Protein AF-A0AAP7IPG6-F1 (afdb_monomer_lite)

Radius of gyration: 26.58 Å; chains: 1; bounding box: 59×18×72 Å

pLDDT: mean 86.32, std 13.39, range [54.62, 98.38]

Sequence (111 aa):
MTSKEDRVASIKAKLDALDGEIEALKAAQKALNDTNTKVSYKPDKTNVDNLKGKKYKEETADEKDYLEGLEKDFSAKKSEVDAKLTTKISTLEWDKTCVSFEYTLAKINPF

Foldseek 3Di:
DQDLVRVLVVLVVVLVVLVVVLVVLVVVLVVLVPDDLDDDDDPPP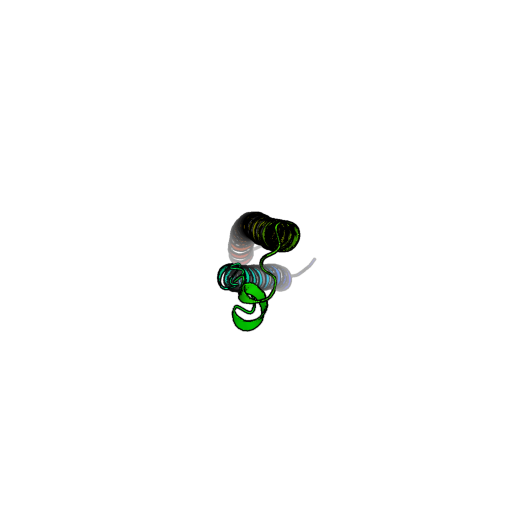VVCVVVPDPVSVVVSVVVVVVSVVSSVVSVVVSVVVSVVSVVVSVVSVVVSVVSVVVSVCSVPDPD

Secondary structure (DSSP, 8-state):
---HHHHHHHHHHHHHHHHHHHHHHHHHHHHHHHS---------HHHHTT---HHHHHHHHHHHHHHHHHHHHHHHHHHHHHHHHHHHHHHHHHHHHHHHHHHHHHHH---

Structure (mmCIF, N/CA/C/O backbone):
data_AF-A0AAP7IPG6-F1
#
_entry.id   AF-A0AAP7IPG6-F1
#
loop_
_atom_site.group_PDB
_atom_site.id
_atom_site.type_symbol
_atom_site.label_atom_id
_atom_site.label_alt_id
_atom_site.label_comp_id
_atom_site.label_asym_id
_atom_site.label_entity_id
_atom_site.label_seq_id
_atom_site.pdbx_PDB_ins_code
_atom_site.Cartn_x
_atom_site.Cartn_y
_atom_site.Cartn_z
_atom_site.occupancy
_atom_site.B_iso_or_equiv
_atom_site.auth_seq_id
_atom_site.auth_comp_id
_atom_site.auth_asym_id
_atom_site.auth_atom_id
_atom_site.pdbx_PDB_model_num
ATOM 1 N N . MET A 1 1 ? 25.636 -10.861 -27.847 1.00 59.00 1 MET A N 1
ATOM 2 C CA . MET A 1 1 ? 25.326 -9.462 -27.486 1.00 59.00 1 MET A CA 1
ATOM 3 C C . MET A 1 1 ? 23.832 -9.282 -27.671 1.00 59.00 1 MET A C 1
ATOM 5 O O . MET A 1 1 ? 23.344 -9.680 -28.7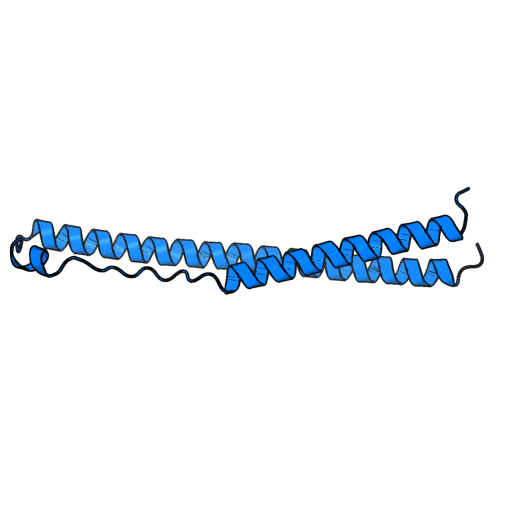18 1.00 59.00 1 MET A O 1
ATOM 9 N N . THR A 1 2 ? 23.105 -8.791 -26.669 1.00 71.69 2 THR A N 1
ATOM 10 C CA . THR A 1 2 ? 21.692 -8.406 -26.831 1.00 71.69 2 THR A CA 1
ATOM 11 C C . THR A 1 2 ? 21.620 -7.173 -27.726 1.00 71.69 2 THR A C 1
ATOM 13 O O . THR A 1 2 ? 22.452 -6.275 -27.576 1.00 71.69 2 THR A O 1
ATOM 16 N N . SER A 1 3 ? 20.673 -7.140 -28.666 1.00 87.38 3 SER A N 1
ATOM 17 C CA . SER A 1 3 ? 20.533 -6.000 -29.577 1.00 87.38 3 SER A CA 1
ATOM 18 C C . SER A 1 3 ? 20.130 -4.733 -28.813 1.00 87.38 3 SER A C 1
ATOM 20 O O . SER A 1 3 ? 19.648 -4.790 -27.674 1.00 87.38 3 SER A O 1
ATOM 22 N N . LYS A 1 4 ? 20.331 -3.563 -29.427 1.00 87.00 4 LYS A N 1
ATOM 23 C CA . LYS A 1 4 ? 19.862 -2.287 -28.871 1.00 87.00 4 LYS A CA 1
ATOM 24 C C . LYS A 1 4 ? 18.352 -2.329 -28.627 1.00 87.00 4 LYS A C 1
ATOM 26 O O . LYS A 1 4 ? 17.884 -1.876 -27.584 1.00 87.00 4 LYS A O 1
ATOM 31 N N . GLU A 1 5 ? 17.613 -2.914 -29.560 1.00 89.12 5 GLU A N 1
ATOM 32 C CA . GLU A 1 5 ? 16.170 -3.102 -29.496 1.00 89.12 5 GLU A CA 1
ATOM 33 C C . GLU A 1 5 ? 15.781 -3.952 -28.280 1.00 89.12 5 GLU A C 1
ATOM 35 O O . GLU A 1 5 ? 14.921 -3.536 -27.500 1.00 89.12 5 GLU A O 1
ATOM 40 N N . ASP A 1 6 ? 16.479 -5.069 -28.042 1.00 91.06 6 ASP A N 1
ATOM 41 C CA . ASP A 1 6 ? 16.240 -5.933 -26.877 1.00 91.06 6 ASP A CA 1
ATOM 42 C C . ASP A 1 6 ? 16.514 -5.200 -25.556 1.00 91.06 6 ASP A C 1
ATOM 44 O O . ASP A 1 6 ? 15.765 -5.334 -24.585 1.00 91.06 6 ASP A O 1
ATOM 48 N N . ARG A 1 7 ? 17.581 -4.388 -25.505 1.00 90.88 7 ARG A N 1
ATOM 49 C CA . ARG A 1 7 ? 17.928 -3.578 -24.324 1.00 90.88 7 ARG A CA 1
ATOM 50 C C . ARG A 1 7 ? 16.852 -2.534 -24.030 1.00 90.88 7 ARG A C 1
ATOM 52 O O . ARG A 1 7 ? 16.410 -2.421 -22.889 1.00 90.88 7 ARG A O 1
ATOM 59 N N . VAL A 1 8 ? 16.409 -1.793 -25.045 1.00 93.81 8 VAL A N 1
ATOM 60 C CA . VAL A 1 8 ? 15.362 -0.767 -24.909 1.00 93.81 8 VAL A CA 1
ATOM 61 C C . VAL A 1 8 ? 14.033 -1.399 -24.490 1.00 93.81 8 VAL A C 1
ATOM 63 O O . VAL A 1 8 ? 13.378 -0.878 -23.586 1.00 93.81 8 VAL A O 1
ATOM 66 N N . ALA A 1 9 ? 13.658 -2.534 -25.085 1.00 94.75 9 ALA A N 1
ATOM 67 C CA . ALA A 1 9 ? 12.455 -3.273 -24.712 1.00 94.75 9 ALA A CA 1
ATOM 68 C C . ALA A 1 9 ? 12.521 -3.772 -23.261 1.00 94.75 9 ALA A C 1
ATOM 70 O O . ALA A 1 9 ? 11.559 -3.614 -22.509 1.00 94.75 9 ALA A O 1
ATOM 71 N N . SER A 1 10 ? 13.673 -4.299 -22.832 1.00 95.31 10 SER A N 1
ATOM 72 C CA . SER A 1 10 ? 13.878 -4.750 -21.453 1.00 95.31 10 SER A CA 1
ATOM 73 C C . SER A 1 10 ? 13.735 -3.612 -20.438 1.00 95.31 10 SER A C 1
ATOM 75 O O . SER A 1 10 ? 13.052 -3.771 -19.427 1.00 95.31 10 SER A O 1
ATOM 77 N N . ILE A 1 11 ? 14.331 -2.446 -20.706 1.00 95.56 11 ILE A N 1
ATOM 78 C CA . ILE A 1 11 ? 14.212 -1.280 -19.819 1.00 95.56 11 ILE A CA 1
ATOM 79 C C . ILE A 1 11 ? 12.766 -0.763 -19.799 1.00 95.56 11 ILE A C 1
ATOM 81 O O . ILE A 1 11 ? 1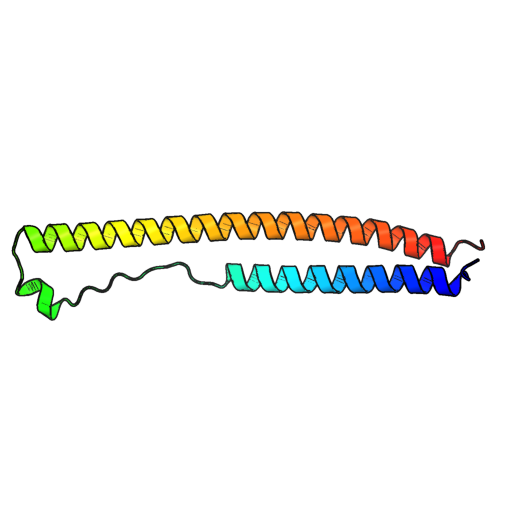2.250 -0.426 -18.735 1.00 95.56 11 ILE A O 1
ATOM 85 N N . LYS A 1 12 ? 12.077 -0.752 -20.949 1.00 96.31 12 LYS A N 1
ATOM 86 C CA . LYS A 1 12 ? 10.664 -0.357 -21.011 1.00 96.31 12 LYS A CA 1
ATOM 87 C C . LYS A 1 12 ? 9.776 -1.284 -20.178 1.00 96.31 12 LYS A C 1
ATOM 89 O O . LYS A 1 12 ? 8.966 -0.789 -19.405 1.00 96.31 12 LYS A O 1
ATOM 94 N N . ALA A 1 13 ? 9.991 -2.596 -20.254 1.00 97.50 13 ALA A N 1
ATOM 95 C CA . ALA A 1 13 ? 9.264 -3.558 -19.429 1.00 97.50 13 ALA A CA 1
ATOM 96 C C . ALA A 1 13 ? 9.484 -3.322 -17.922 1.00 97.50 13 ALA A C 1
ATOM 98 O O . ALA A 1 13 ? 8.544 -3.442 -17.141 1.00 97.50 13 ALA A O 1
ATOM 99 N N . LYS A 1 14 ? 10.700 -2.932 -17.506 1.00 97.00 14 LYS A N 1
ATOM 100 C CA . LYS A 1 14 ? 10.972 -2.542 -16.111 1.00 97.00 14 LYS A CA 1
ATOM 101 C C . LYS A 1 14 ? 10.208 -1.281 -15.699 1.00 97.00 14 LYS A C 1
ATOM 103 O O . LYS A 1 14 ? 9.687 -1.244 -14.591 1.00 97.00 14 LYS A O 1
ATOM 108 N N . LEU A 1 15 ? 10.125 -0.273 -16.572 1.00 97.56 15 LEU A N 1
ATOM 109 C CA . LEU A 1 15 ? 9.326 0.932 -16.310 1.00 97.56 15 LEU A CA 1
ATOM 110 C C . LEU A 1 15 ? 7.849 0.600 -16.128 1.00 97.56 15 LEU A C 1
ATOM 112 O O . LEU A 1 15 ? 7.250 1.041 -15.155 1.00 97.56 15 LEU A O 1
ATOM 116 N N . ASP A 1 16 ? 7.292 -0.205 -17.030 1.00 97.56 16 ASP A N 1
ATOM 117 C CA . ASP A 1 16 ? 5.877 -0.578 -16.980 1.00 97.56 16 ASP A CA 1
ATOM 118 C C . ASP A 1 16 ? 5.563 -1.407 -15.720 1.00 97.56 16 ASP A C 1
ATOM 120 O O . ASP A 1 16 ? 4.508 -1.236 -15.108 1.00 97.56 16 ASP A O 1
ATOM 124 N N . ALA A 1 17 ? 6.498 -2.257 -15.281 1.00 98.06 17 ALA A N 1
ATOM 125 C CA . ALA A 1 17 ? 6.377 -2.995 -14.025 1.00 98.06 17 ALA A CA 1
ATOM 126 C C . ALA A 1 17 ? 6.405 -2.072 -12.793 1.00 98.06 17 ALA A C 1
ATOM 128 O O . ALA A 1 17 ? 5.565 -2.221 -11.906 1.00 98.06 17 ALA A O 1
ATOM 129 N N . LEU A 1 18 ? 7.332 -1.105 -12.750 1.00 98.19 18 LEU A N 1
ATOM 130 C CA . LEU A 1 18 ? 7.407 -0.113 -11.670 1.00 98.19 18 LEU A CA 1
ATOM 131 C C . LEU A 1 18 ? 6.144 0.753 -11.614 1.00 98.19 18 LEU A C 1
ATOM 133 O O . LEU A 1 18 ? 5.616 0.989 -10.530 1.00 98.19 18 LEU A O 1
ATOM 137 N N . ASP A 1 19 ? 5.630 1.179 -12.769 1.00 97.62 19 ASP A N 1
ATOM 138 C CA . ASP A 1 19 ? 4.364 1.910 -12.866 1.00 97.62 19 ASP A CA 1
ATOM 139 C C . ASP A 1 19 ? 3.197 1.097 -12.301 1.00 97.62 19 ASP A C 1
ATOM 141 O O . ASP A 1 19 ? 2.434 1.601 -11.476 1.00 97.62 19 ASP A O 1
ATOM 145 N N . GLY A 1 20 ? 3.092 -0.179 -12.682 1.00 98.00 20 GLY A N 1
ATOM 146 C CA . GLY A 1 20 ? 2.068 -1.077 -12.154 1.00 98.00 20 GLY A CA 1
ATOM 147 C C . GLY A 1 20 ? 2.146 -1.258 -10.634 1.00 98.00 20 GLY A C 1
ATOM 148 O O . GLY A 1 20 ? 1.116 -1.205 -9.959 1.00 98.00 20 GLY A O 1
ATOM 149 N N . GLU A 1 21 ? 3.350 -1.441 -10.079 1.00 98.19 21 GLU A N 1
ATOM 150 C CA . GLU A 1 21 ? 3.546 -1.594 -8.630 1.00 98.19 21 GLU A CA 1
ATOM 151 C C . GLU A 1 21 ? 3.186 -0.308 -7.869 1.00 98.19 21 GLU A C 1
ATOM 153 O O . GLU A 1 21 ? 2.480 -0.369 -6.861 1.00 98.19 21 GLU A O 1
ATOM 158 N N . ILE A 1 22 ? 3.607 0.861 -8.367 1.00 98.31 22 ILE A N 1
ATOM 159 C CA . ILE A 1 22 ? 3.294 2.161 -7.754 1.00 98.31 22 ILE A CA 1
ATOM 160 C C . ILE A 1 22 ? 1.781 2.396 -7.711 1.00 98.31 22 ILE A C 1
ATOM 162 O O . ILE A 1 22 ? 1.251 2.762 -6.660 1.00 98.31 22 ILE A O 1
ATOM 166 N N . GLU A 1 23 ? 1.071 2.163 -8.817 1.00 98.19 23 GLU A N 1
ATOM 167 C CA . GLU A 1 23 ? -0.382 2.362 -8.873 1.00 98.19 23 GLU A CA 1
ATOM 168 C C . GLU A 1 23 ? -1.132 1.391 -7.952 1.00 98.19 23 GLU A C 1
ATOM 170 O O . GLU A 1 23 ? -2.051 1.796 -7.234 1.00 98.19 23 GLU A O 1
ATOM 175 N N . ALA A 1 24 ? -0.699 0.127 -7.884 1.00 98.00 24 ALA A N 1
ATOM 176 C CA . ALA A 1 24 ? -1.270 -0.848 -6.957 1.00 98.00 24 ALA A CA 1
ATOM 177 C C . ALA A 1 24 ? -1.080 -0.429 -5.488 1.00 98.00 24 ALA A C 1
ATOM 179 O O . ALA A 1 24 ? -2.013 -0.529 -4.685 1.00 98.00 24 ALA A O 1
ATOM 180 N N . LEU A 1 25 ? 0.100 0.087 -5.129 1.00 97.88 25 LEU A N 1
ATOM 181 C CA . LEU A 1 25 ? 0.379 0.562 -3.773 1.00 97.88 25 LEU A CA 1
ATOM 182 C C . LEU A 1 25 ? -0.406 1.833 -3.428 1.00 97.88 25 LEU A C 1
ATOM 184 O O . LEU A 1 25 ? -0.933 1.925 -2.320 1.00 97.88 25 LEU A O 1
ATOM 188 N N . LYS A 1 26 ? -0.557 2.776 -4.366 1.00 97.69 26 LYS A N 1
ATOM 189 C CA . LYS A 1 26 ? -1.409 3.967 -4.185 1.00 97.69 26 LYS A CA 1
ATOM 190 C C . LYS A 1 26 ? -2.874 3.583 -3.976 1.00 97.69 26 LYS A C 1
ATOM 192 O O . LYS A 1 26 ? -3.537 4.132 -3.095 1.00 97.69 26 LYS A O 1
ATOM 197 N N . ALA A 1 27 ? -3.372 2.599 -4.726 1.00 97.12 27 ALA A N 1
ATOM 198 C CA . ALA A 1 27 ? -4.722 2.072 -4.544 1.00 97.12 27 ALA A CA 1
ATOM 199 C C . ALA A 1 27 ? -4.902 1.414 -3.163 1.00 97.12 27 ALA A C 1
ATOM 201 O O . ALA A 1 27 ? -5.892 1.681 -2.478 1.00 97.12 27 ALA A O 1
ATOM 202 N N . ALA A 1 28 ? -3.929 0.610 -2.719 1.00 95.69 28 ALA A N 1
ATOM 203 C CA . ALA A 1 28 ? -3.940 -0.002 -1.391 1.00 95.69 28 ALA A CA 1
ATOM 204 C C . ALA A 1 28 ? -3.883 1.046 -0.266 1.00 95.69 28 ALA A C 1
ATOM 206 O O . ALA A 1 28 ? -4.634 0.947 0.705 1.00 95.69 28 ALA A O 1
ATOM 207 N N . GLN A 1 29 ? -3.050 2.080 -0.416 1.00 97.12 29 GLN A N 1
ATOM 208 C CA . GLN A 1 29 ? -2.956 3.191 0.530 1.00 97.12 29 GLN A CA 1
ATOM 209 C C . GLN A 1 29 ? -4.281 3.951 0.639 1.00 97.12 29 GLN A C 1
ATOM 211 O O . GLN A 1 29 ? -4.754 4.238 1.739 1.00 97.12 29 GLN A O 1
ATOM 216 N N . LYS A 1 30 ? -4.933 4.219 -0.495 1.00 95.62 30 LYS A N 1
ATOM 217 C CA . LYS A 1 30 ? -6.259 4.838 -0.508 1.00 95.62 30 LYS A CA 1
ATOM 218 C C . LYS A 1 30 ? -7.291 3.971 0.221 1.00 95.62 30 LYS A C 1
ATOM 220 O O . LYS A 1 30 ? -8.005 4.481 1.078 1.00 95.62 30 LYS A O 1
ATOM 225 N N . ALA A 1 31 ? -7.342 2.671 -0.069 1.00 94.88 31 ALA A N 1
ATOM 226 C CA . ALA A 1 31 ? -8.273 1.746 0.584 1.00 94.88 31 ALA A CA 1
ATOM 227 C C . ALA A 1 31 ? -8.047 1.657 2.105 1.00 94.88 31 ALA A C 1
ATOM 229 O O . ALA A 1 31 ? -9.005 1.638 2.884 1.00 94.88 31 ALA A O 1
ATOM 230 N N . LEU A 1 32 ? -6.784 1.662 2.542 1.00 93.56 32 LEU A N 1
ATOM 231 C CA . LEU A 1 32 ? -6.429 1.744 3.956 1.00 93.56 32 LEU A CA 1
ATOM 232 C C . LEU A 1 32 ? -6.980 3.032 4.578 1.00 93.56 32 LEU A C 1
ATOM 234 O O . LEU A 1 32 ? -7.644 2.983 5.615 1.00 93.56 32 LEU A O 1
ATOM 238 N N . ASN A 1 33 ? -6.750 4.176 3.934 1.00 91.00 33 ASN A N 1
ATOM 239 C CA . ASN A 1 33 ? -7.174 5.481 4.436 1.00 91.00 33 ASN A CA 1
ATOM 240 C C . ASN A 1 33 ? -8.700 5.634 4.486 1.00 91.00 33 ASN A C 1
ATOM 242 O O . ASN A 1 33 ? -9.206 6.166 5.476 1.00 91.00 33 ASN A O 1
ATOM 246 N N . ASP A 1 34 ? -9.419 5.040 3.536 1.00 92.19 34 ASP A N 1
ATOM 247 C CA . ASP A 1 34 ? -10.886 4.995 3.505 1.00 92.19 34 ASP A CA 1
ATOM 248 C C . ASP A 1 34 ? -11.492 4.052 4.570 1.00 92.19 34 ASP A C 1
ATOM 250 O O . ASP A 1 34 ? -12.673 4.164 4.907 1.00 92.19 34 ASP A O 1
ATOM 254 N N . THR A 1 35 ? -10.708 3.130 5.143 1.00 87.75 35 THR A N 1
ATOM 255 C CA . THR A 1 35 ? -11.195 2.200 6.175 1.00 87.75 35 THR A CA 1
ATOM 256 C C . THR A 1 35 ? -11.487 2.940 7.484 1.00 87.75 35 THR A C 1
ATOM 258 O O . THR A 1 35 ? -10.582 3.510 8.100 1.00 87.75 35 THR A O 1
ATOM 261 N N . ASN A 1 36 ? -12.743 2.909 7.937 1.00 80.25 36 ASN A N 1
ATOM 262 C CA . ASN A 1 36 ? -13.154 3.497 9.211 1.00 80.25 36 ASN A CA 1
ATOM 263 C C . ASN A 1 36 ? -12.626 2.666 10.392 1.00 80.25 36 ASN A C 1
ATOM 265 O O . ASN A 1 36 ? -12.819 1.454 10.437 1.00 80.25 36 ASN A O 1
ATOM 269 N N . THR A 1 37 ? -11.989 3.328 11.355 1.00 75.69 37 THR A N 1
ATOM 270 C CA . THR A 1 37 ? -11.434 2.710 12.568 1.00 75.69 37 THR A CA 1
ATOM 271 C C . THR A 1 37 ? -12.335 2.876 13.791 1.00 75.69 37 THR A C 1
ATOM 273 O O . THR A 1 37 ? -12.047 2.312 14.842 1.00 75.69 37 THR A O 1
ATOM 276 N N . LYS A 1 38 ? -13.426 3.642 13.666 1.00 77.25 38 LYS A N 1
ATOM 277 C CA . LYS A 1 38 ? -14.270 4.037 14.791 1.00 77.25 38 LYS A CA 1
ATOM 278 C C . LYS A 1 38 ? -15.094 2.870 15.321 1.00 77.25 38 LYS A C 1
ATOM 280 O O . LYS A 1 38 ? -15.904 2.297 14.587 1.00 77.25 38 LYS A O 1
ATOM 285 N N . VAL A 1 39 ? -14.972 2.594 16.615 1.00 73.44 39 VAL A N 1
ATOM 286 C CA . VAL A 1 39 ? -15.756 1.564 17.297 1.00 73.44 39 VAL A CA 1
ATOM 287 C C . VAL A 1 39 ? -16.940 2.229 17.997 1.00 73.44 39 VAL A C 1
ATOM 289 O O . VAL A 1 39 ? -16.784 3.120 18.827 1.00 73.44 39 VAL A O 1
ATOM 292 N N . SER A 1 40 ? -18.170 1.823 17.666 1.00 69.12 40 SER A N 1
ATOM 293 C CA . SER A 1 40 ? -19.354 2.303 18.390 1.00 69.12 40 SER A CA 1
ATOM 294 C C . SER A 1 40 ? -19.751 1.315 19.482 1.00 69.12 40 SER A C 1
ATOM 296 O O . SER A 1 40 ? -20.309 0.261 19.173 1.00 69.12 40 SER A O 1
ATOM 298 N N . TYR A 1 41 ? -19.536 1.677 20.747 1.00 67.62 41 TYR A N 1
ATOM 299 C CA . TYR A 1 41 ? -20.098 0.934 21.873 1.00 67.62 41 TYR A CA 1
ATOM 300 C C . TYR A 1 41 ? -21.600 1.231 21.994 1.00 67.62 41 TYR A C 1
ATOM 302 O O . TYR A 1 41 ? -22.007 2.374 22.223 1.00 67.62 41 TYR A O 1
ATOM 310 N N . LYS A 1 42 ? -22.439 0.211 21.790 1.00 68.75 42 LYS A N 1
ATOM 311 C CA . LYS A 1 42 ? -23.904 0.301 21.890 1.00 68.75 42 LYS A CA 1
ATOM 312 C C . LYS A 1 42 ? -24.412 -0.737 22.896 1.00 68.75 42 LYS A C 1
ATOM 314 O O . LYS A 1 42 ? -24.872 -1.794 22.469 1.00 68.75 42 LYS A O 1
ATOM 319 N N . PRO A 1 43 ? -24.326 -0.461 24.209 1.00 65.69 43 PRO A N 1
ATOM 320 C CA . PRO A 1 43 ? -24.905 -1.354 25.199 1.00 65.69 43 PRO A CA 1
ATOM 321 C C . PRO A 1 43 ? -26.431 -1.360 25.045 1.00 65.69 43 PRO A C 1
ATOM 323 O O . PRO A 1 43 ? -27.043 -0.317 24.779 1.00 65.69 43 PRO A O 1
ATOM 326 N N . ASP A 1 44 ? -27.049 -2.531 25.202 1.00 65.69 44 ASP A N 1
ATOM 327 C CA . ASP A 1 44 ? -28.504 -2.667 25.172 1.00 65.69 44 ASP A CA 1
ATOM 328 C C . ASP A 1 44 ? -29.117 -2.013 26.417 1.00 65.69 44 ASP A C 1
ATOM 330 O O . ASP A 1 44 ? -29.199 -2.594 27.502 1.00 65.69 44 ASP A O 1
ATOM 334 N N . LYS A 1 45 ? -29.556 -0.764 26.247 1.00 58.88 45 LYS A N 1
ATOM 335 C CA . LYS A 1 45 ? -30.119 0.064 27.318 1.00 58.88 45 LYS A CA 1
ATOM 336 C C . LYS A 1 45 ? -31.349 -0.557 27.981 1.00 58.88 45 LYS A C 1
ATOM 338 O O . LYS A 1 45 ? -31.615 -0.228 29.132 1.00 58.88 45 LYS A O 1
ATOM 343 N N . THR A 1 46 ? -32.074 -1.450 27.301 1.00 57.22 46 THR A N 1
ATOM 344 C CA . THR A 1 46 ? -33.276 -2.079 27.873 1.00 57.22 46 THR A CA 1
ATOM 345 C C . THR A 1 46 ? -32.955 -3.095 28.970 1.00 57.22 46 THR A C 1
ATOM 347 O O . THR A 1 46 ? -33.768 -3.289 29.872 1.00 57.22 46 THR A O 1
ATOM 350 N N . ASN A 1 47 ? -31.747 -3.670 28.963 1.00 54.62 47 ASN A N 1
ATOM 351 C CA . ASN A 1 47 ? -31.278 -4.611 29.985 1.00 54.62 47 ASN A CA 1
ATOM 352 C C . ASN A 1 47 ? -30.401 -3.942 31.062 1.00 54.62 47 ASN A C 1
ATOM 354 O O . ASN A 1 47 ? -30.401 -4.365 32.218 1.00 54.62 47 ASN A O 1
ATOM 358 N N . VAL A 1 48 ? -29.700 -2.861 30.701 1.00 54.66 48 VAL A N 1
ATOM 359 C CA . VAL A 1 48 ? -28.803 -2.092 31.588 1.00 54.66 48 VAL A CA 1
ATOM 360 C C . VAL A 1 48 ? -29.543 -1.506 32.795 1.00 54.66 48 VAL A C 1
ATOM 362 O O . VAL A 1 48 ? -29.019 -1.500 33.911 1.00 54.66 48 VAL A O 1
ATOM 365 N N . ASP A 1 49 ? -30.779 -1.035 32.603 1.00 55.62 49 ASP A N 1
ATOM 366 C CA . ASP A 1 49 ? -31.552 -0.411 33.679 1.00 55.62 49 ASP A CA 1
ATOM 367 C C . ASP A 1 49 ? -32.114 -1.413 34.707 1.00 55.62 49 ASP A C 1
ATOM 369 O O . ASP A 1 49 ? -32.373 -1.029 35.851 1.00 55.62 49 ASP A O 1
ATOM 373 N N . ASN A 1 50 ? -32.236 -2.693 34.343 1.00 57.25 50 ASN A N 1
ATOM 374 C CA . ASN A 1 50 ? -32.723 -3.755 35.230 1.00 57.25 50 ASN A CA 1
ATOM 375 C C . ASN A 1 50 ? -31.593 -4.462 36.009 1.00 57.25 50 ASN A C 1
ATOM 377 O O . ASN A 1 50 ? -31.867 -5.176 36.970 1.00 57.25 50 ASN A O 1
ATOM 381 N N . LEU A 1 51 ? -30.322 -4.229 35.647 1.00 62.06 51 LEU A N 1
ATOM 382 C CA . LEU A 1 51 ? -29.131 -4.882 36.216 1.00 62.06 51 LEU A CA 1
ATOM 383 C C . LEU A 1 51 ? -28.252 -3.941 37.073 1.00 62.06 51 LEU A C 1
ATOM 385 O O . LEU A 1 51 ? -27.058 -4.182 37.216 1.00 62.06 51 LEU A O 1
ATOM 389 N N . LYS A 1 52 ? -28.820 -2.882 37.681 1.00 62.16 52 LYS A N 1
ATOM 390 C CA . LYS A 1 52 ? -28.135 -1.745 38.368 1.00 62.16 52 LYS A CA 1
ATOM 391 C C . LYS A 1 52 ? -27.237 -2.057 39.596 1.00 62.16 52 LYS A C 1
ATOM 393 O O . LYS A 1 52 ? -27.072 -1.200 40.467 1.00 62.16 52 LYS A O 1
ATOM 398 N N . GLY A 1 53 ? -26.609 -3.226 39.689 1.00 64.75 53 GLY A N 1
ATOM 399 C CA . GLY A 1 53 ? -25.571 -3.543 40.674 1.00 64.75 53 GLY A CA 1
ATOM 400 C C . GLY A 1 53 ? -24.219 -2.878 40.365 1.00 64.75 53 GLY A C 1
ATOM 401 O O . GLY A 1 53 ? -23.898 -2.597 39.213 1.00 64.75 53 GLY A O 1
ATOM 402 N N . LYS A 1 54 ? -23.402 -2.641 41.404 1.00 68.56 54 LYS A N 1
ATOM 403 C CA . LYS A 1 54 ? -22.064 -2.017 41.294 1.00 68.56 54 LYS A CA 1
ATOM 404 C C . LYS A 1 54 ? -21.148 -2.758 40.303 1.00 68.56 54 LYS A C 1
ATOM 406 O O . LYS A 1 54 ? -20.545 -2.116 39.454 1.00 68.56 54 LYS A O 1
ATOM 411 N N . LYS A 1 55 ? -21.165 -4.096 40.346 1.00 71.56 55 LYS A N 1
ATOM 412 C CA . LYS A 1 55 ? -20.386 -4.983 39.467 1.00 71.56 55 LYS A CA 1
ATOM 413 C C . LYS A 1 55 ? -20.704 -4.797 37.974 1.00 71.56 55 LYS A C 1
ATOM 415 O O . LYS A 1 55 ? -19.796 -4.721 37.165 1.00 71.56 55 LYS A O 1
ATOM 420 N N . TYR A 1 56 ? -21.980 -4.634 37.620 1.00 66.62 56 TYR A N 1
ATOM 421 C CA . TYR A 1 56 ? -22.402 -4.438 36.227 1.00 66.62 56 TYR A CA 1
ATOM 422 C C . TYR A 1 56 ? -21.939 -3.085 35.660 1.00 66.62 56 TYR A C 1
ATOM 424 O O . TYR A 1 56 ? -21.557 -2.980 34.497 1.00 66.62 56 TYR A O 1
ATOM 432 N N . LYS A 1 57 ? -21.944 -2.034 36.492 1.00 68.44 57 LYS A N 1
ATOM 433 C CA . LYS A 1 57 ? -21.438 -0.708 36.103 1.00 68.44 57 LYS A CA 1
ATOM 434 C C . LYS A 1 57 ? -19.924 -0.703 35.890 1.00 68.44 57 LYS A C 1
ATOM 436 O O . LYS A 1 57 ? -19.466 -0.006 34.993 1.00 68.44 57 LYS A O 1
ATOM 441 N N . GLU A 1 58 ? -19.185 -1.448 36.711 1.00 72.69 58 GLU A N 1
ATOM 442 C CA . GLU A 1 58 ? -17.736 -1.638 36.570 1.00 72.69 58 GLU A CA 1
ATOM 443 C C . GLU A 1 58 ? -17.421 -2.407 35.274 1.00 72.69 58 GLU A C 1
ATOM 445 O O . GLU A 1 58 ? -16.700 -1.882 34.436 1.00 72.69 58 GLU A O 1
ATOM 450 N N . GLU A 1 59 ? -18.085 -3.541 35.016 1.00 71.81 59 GLU A N 1
ATOM 451 C CA . GLU A 1 59 ? -17.910 -4.320 33.774 1.00 71.81 59 GLU A CA 1
ATOM 452 C C . GLU A 1 59 ? -18.241 -3.504 32.504 1.00 71.81 59 GLU A C 1
ATOM 454 O O . GLU A 1 59 ? -17.504 -3.549 31.523 1.00 71.81 59 GLU A O 1
ATOM 459 N N . THR A 1 60 ? -19.303 -2.687 32.531 1.00 75.44 60 THR A N 1
ATOM 460 C CA . THR A 1 60 ? -19.668 -1.795 31.406 1.00 75.44 60 THR A CA 1
ATOM 461 C C . THR A 1 60 ? -18.598 -0.723 31.146 1.00 75.44 60 THR A C 1
ATOM 463 O O . THR A 1 60 ? -18.389 -0.308 30.004 1.00 75.44 60 THR A O 1
ATOM 466 N N . ALA A 1 61 ? -17.946 -0.224 32.202 1.00 76.12 61 ALA A N 1
ATOM 467 C CA . ALA A 1 61 ? -16.864 0.749 32.077 1.00 76.12 61 ALA A CA 1
ATOM 468 C C . ALA A 1 61 ? -15.592 0.085 31.530 1.00 76.12 61 ALA A C 1
ATOM 470 O O . ALA A 1 61 ? -15.015 0.603 30.577 1.00 76.12 61 ALA A O 1
ATOM 471 N N . ASP A 1 62 ? -15.235 -1.092 32.049 1.00 82.38 62 ASP A N 1
ATOM 472 C CA . ASP A 1 62 ? -14.080 -1.872 31.597 1.00 82.38 62 ASP A CA 1
ATOM 473 C C . ASP A 1 62 ? -14.201 -2.258 30.111 1.00 82.38 62 ASP A C 1
ATOM 475 O O . ASP A 1 62 ? -13.244 -2.124 29.348 1.00 82.38 62 ASP A O 1
ATOM 479 N N . GLU A 1 63 ? -15.389 -2.684 29.662 1.00 82.12 63 GLU A N 1
ATOM 480 C CA . GLU A 1 63 ? -15.662 -2.967 28.246 1.00 82.12 63 GLU A CA 1
ATOM 481 C C . GLU A 1 63 ? -15.472 -1.732 27.367 1.00 82.12 63 GLU A C 1
ATOM 483 O O . GLU A 1 63 ? -14.886 -1.809 26.284 1.00 82.12 63 GLU A O 1
ATOM 488 N N . LYS A 1 64 ? -15.972 -0.581 27.820 1.00 82.81 64 LYS A N 1
ATOM 489 C CA . LYS A 1 64 ? -15.841 0.668 27.078 1.00 82.81 64 LYS A CA 1
ATOM 490 C C . LYS A 1 64 ? -14.373 1.087 26.970 1.00 82.81 64 LYS A C 1
ATOM 492 O O . LYS A 1 64 ? -13.928 1.409 25.868 1.00 82.81 64 LYS A O 1
ATOM 497 N N . ASP A 1 65 ? -13.630 1.036 28.071 1.00 85.06 65 ASP A N 1
ATOM 498 C CA . ASP A 1 65 ? -12.206 1.375 28.109 1.00 85.06 65 ASP A CA 1
ATOM 499 C C . ASP A 1 65 ? -11.389 0.430 27.216 1.00 85.06 65 ASP A C 1
ATOM 501 O O . ASP A 1 65 ? -10.505 0.871 26.476 1.00 85.06 65 ASP A O 1
ATOM 505 N N . TYR A 1 66 ? -11.732 -0.863 27.204 1.00 86.12 66 TYR A N 1
ATOM 506 C CA . TYR A 1 66 ? -11.127 -1.846 26.307 1.00 86.12 66 TYR A CA 1
ATOM 507 C C . TYR A 1 66 ? -11.366 -1.514 24.826 1.00 86.12 66 TYR A C 1
ATOM 509 O O . TYR A 1 66 ? -10.426 -1.539 24.028 1.00 86.12 66 TYR A O 1
ATOM 517 N N . LEU A 1 67 ? -12.597 -1.159 24.444 1.00 87.50 67 LEU A N 1
ATOM 518 C CA . LEU A 1 67 ? -12.916 -0.776 23.065 1.00 87.50 67 LEU A CA 1
ATOM 519 C C . LEU A 1 67 ? -12.226 0.529 22.646 1.00 87.50 67 LEU A C 1
ATOM 521 O O . LEU A 1 67 ? -11.750 0.623 21.515 1.00 87.50 67 LEU A O 1
ATOM 525 N N . GLU A 1 68 ? -12.124 1.511 23.546 1.00 86.62 68 GLU A N 1
ATOM 526 C CA . GLU A 1 68 ? -11.350 2.735 23.302 1.00 86.62 68 GLU A CA 1
ATOM 527 C C . GLU A 1 68 ? -9.852 2.435 23.121 1.00 86.62 68 GLU A C 1
ATOM 529 O O . GLU A 1 68 ? -9.189 3.060 22.288 1.00 86.62 68 GLU A O 1
ATOM 534 N N . GLY A 1 69 ? -9.313 1.468 23.872 1.00 88.06 69 GLY A N 1
ATOM 535 C CA . GLY A 1 69 ? -7.952 0.958 23.693 1.00 88.06 69 GLY A CA 1
ATOM 536 C C . GLY A 1 69 ? -7.749 0.329 22.314 1.00 88.06 69 GLY A C 1
ATOM 537 O O . GLY A 1 69 ? -6.842 0.724 21.584 1.00 88.06 69 GLY A O 1
ATOM 538 N N . LEU A 1 70 ? -8.647 -0.574 21.912 1.00 88.19 70 LEU A N 1
ATOM 539 C CA . LEU A 1 70 ? -8.604 -1.209 20.593 1.00 88.19 70 LEU A CA 1
ATOM 540 C C . LEU A 1 70 ? -8.703 -0.199 19.443 1.00 88.19 70 LEU A C 1
ATOM 542 O O . LEU A 1 70 ? -7.995 -0.336 18.446 1.00 88.19 70 LEU A O 1
ATOM 546 N N . GLU A 1 71 ? -9.551 0.825 19.567 1.00 88.81 71 GLU A N 1
ATOM 547 C CA . GLU A 1 71 ? -9.664 1.885 18.558 1.00 88.81 71 GLU A CA 1
ATOM 548 C C . GLU A 1 71 ? -8.347 2.663 18.401 1.00 88.81 71 GLU A C 1
ATOM 550 O O . GLU A 1 71 ? -7.920 2.949 17.273 1.00 88.81 71 GLU A O 1
ATOM 555 N N . LYS A 1 72 ? -7.667 2.967 19.517 1.00 89.44 72 LYS A N 1
ATOM 556 C CA . LYS A 1 72 ? -6.345 3.613 19.507 1.00 89.44 72 LYS A CA 1
ATOM 557 C C . LYS A 1 72 ? -5.293 2.716 18.861 1.00 89.44 72 LYS A C 1
ATOM 559 O O . LYS A 1 72 ? -4.577 3.187 17.978 1.00 89.44 72 LYS A O 1
ATOM 564 N N . ASP A 1 73 ? -5.240 1.442 19.238 1.00 90.81 73 ASP A N 1
ATOM 565 C CA . ASP A 1 73 ? -4.275 0.478 18.699 1.00 90.81 73 ASP A CA 1
ATOM 566 C C . ASP A 1 73 ? -4.463 0.274 17.191 1.00 90.81 73 ASP A C 1
ATOM 568 O O . ASP A 1 73 ? -3.497 0.302 16.423 1.00 90.81 73 ASP A O 1
ATOM 572 N N . PHE A 1 74 ? -5.712 0.140 16.733 1.00 90.12 74 PHE A N 1
ATOM 573 C CA . PHE A 1 74 ? -6.017 -0.009 15.312 1.00 90.12 74 PHE A CA 1
ATOM 574 C C . PHE A 1 74 ? -5.659 1.254 14.520 1.00 90.12 74 PHE A C 1
ATOM 576 O O . PHE A 1 74 ? -5.074 1.167 13.438 1.00 90.12 74 PHE A O 1
ATOM 583 N N . SER A 1 75 ? -5.941 2.435 15.074 1.00 90.19 75 SER A N 1
ATOM 584 C CA . SER A 1 75 ? -5.581 3.717 14.455 1.00 90.19 75 SER A CA 1
ATOM 585 C C . SER A 1 75 ? -4.062 3.909 14.375 1.00 90.19 75 SER A C 1
ATOM 587 O O . SER A 1 75 ? -3.546 4.319 13.333 1.00 90.19 75 SER A O 1
ATOM 589 N N . ALA A 1 76 ? -3.326 3.545 15.429 1.00 92.81 76 ALA A N 1
ATOM 590 C CA . ALA A 1 76 ? -1.866 3.566 15.434 1.00 92.81 76 ALA A CA 1
ATOM 591 C C . ALA A 1 76 ? -1.292 2.599 14.390 1.00 92.81 76 ALA A C 1
ATOM 593 O O . ALA A 1 76 ? -0.410 2.974 13.613 1.00 92.81 76 ALA A O 1
ATOM 594 N N . LYS A 1 77 ? -1.837 1.378 14.301 1.00 93.19 77 LYS A N 1
ATOM 595 C CA . LYS A 1 77 ? -1.394 0.392 13.311 1.00 93.19 77 LYS A CA 1
ATOM 596 C C . LYS A 1 77 ? -1.668 0.844 11.882 1.00 93.19 77 LYS A C 1
ATOM 598 O O . LYS A 1 77 ? -0.804 0.693 11.020 1.00 93.19 77 LYS A O 1
ATOM 603 N N . LYS A 1 78 ? -2.838 1.436 11.636 1.00 93.62 78 LYS A N 1
ATOM 604 C CA . LYS A 1 78 ? -3.185 2.051 10.351 1.00 93.62 78 LYS A CA 1
ATOM 605 C C . LYS A 1 78 ? -2.165 3.124 9.964 1.00 93.62 78 LYS A C 1
ATOM 607 O O . LYS A 1 78 ? -1.651 3.084 8.850 1.00 93.62 78 LYS A O 1
ATOM 612 N N . SER A 1 79 ? -1.811 4.016 10.891 1.00 93.88 79 SER A N 1
ATOM 613 C CA . SER A 1 79 ? -0.797 5.051 10.651 1.00 93.88 79 SER A CA 1
ATOM 614 C C . SER A 1 79 ? 0.591 4.469 10.361 1.00 93.88 79 SER A C 1
ATOM 616 O O . SER A 1 79 ? 1.294 4.978 9.492 1.00 93.88 79 SER A O 1
ATOM 618 N N . GLU A 1 80 ? 0.997 3.402 11.056 1.00 96.62 80 GLU A N 1
ATOM 619 C CA . GLU A 1 80 ? 2.276 2.720 10.811 1.00 96.62 80 GLU A CA 1
ATOM 620 C C . GLU A 1 80 ? 2.334 2.121 9.396 1.00 96.62 80 GLU A C 1
ATOM 622 O O . GLU A 1 80 ? 3.349 2.229 8.703 1.00 96.62 80 GLU A O 1
ATOM 627 N N . VAL A 1 81 ? 1.245 1.483 8.955 1.00 95.75 81 VAL A N 1
ATOM 628 C CA . VAL A 1 81 ? 1.152 0.892 7.614 1.00 95.75 81 VAL A CA 1
ATOM 629 C C . VAL A 1 81 ? 1.135 1.978 6.536 1.00 95.75 81 VAL A C 1
ATOM 631 O O . VAL A 1 81 ? 1.840 1.833 5.540 1.00 95.75 81 VAL A O 1
ATOM 634 N N . ASP A 1 82 ? 0.404 3.075 6.739 1.00 96.12 82 ASP A N 1
ATOM 635 C CA . ASP A 1 82 ? 0.372 4.205 5.801 1.00 96.12 82 ASP A CA 1
ATOM 636 C C . ASP A 1 82 ? 1.758 4.853 5.625 1.00 96.12 82 ASP A C 1
ATOM 638 O O . ASP A 1 82 ? 2.194 5.110 4.499 1.00 96.12 82 ASP A O 1
ATOM 642 N N . ALA A 1 83 ? 2.518 5.006 6.716 1.00 97.31 83 ALA A N 1
ATOM 643 C CA . ALA A 1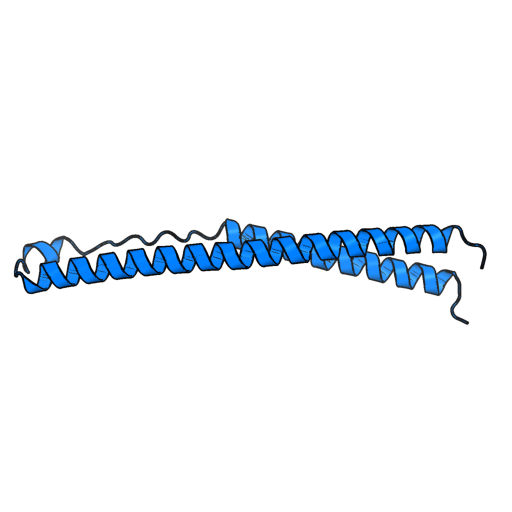 83 ? 3.897 5.486 6.654 1.00 97.31 83 ALA A CA 1
ATOM 644 C C . ALA A 1 83 ? 4.801 4.536 5.847 1.00 97.31 83 ALA A C 1
ATOM 646 O O . ALA A 1 83 ? 5.562 4.981 4.986 1.00 97.31 83 ALA A O 1
ATOM 647 N N . LYS A 1 84 ? 4.685 3.218 6.070 1.00 97.19 84 LYS A N 1
ATOM 648 C CA . LYS A 1 84 ? 5.435 2.200 5.310 1.00 97.19 84 LYS A CA 1
ATOM 649 C C . LYS A 1 84 ? 5.091 2.218 3.821 1.00 97.19 84 LYS A C 1
ATOM 651 O O . LYS A 1 84 ? 6.000 2.128 2.994 1.00 97.19 84 LYS A O 1
ATOM 656 N N . LEU A 1 85 ? 3.807 2.347 3.481 1.00 97.56 85 LEU A N 1
ATOM 657 C CA . LEU A 1 85 ? 3.348 2.476 2.095 1.00 97.56 85 LEU A CA 1
ATOM 658 C C . LEU A 1 85 ? 3.920 3.737 1.448 1.00 97.56 85 LEU A C 1
ATOM 660 O O . LEU A 1 85 ? 4.491 3.645 0.365 1.00 97.56 85 LEU A O 1
ATOM 664 N N . THR A 1 86 ? 3.864 4.874 2.143 1.00 98.00 86 THR A N 1
ATOM 665 C CA . THR A 1 86 ? 4.437 6.143 1.671 1.00 98.00 86 THR A CA 1
ATOM 666 C C . THR A 1 86 ? 5.925 5.999 1.363 1.00 98.00 86 THR A C 1
ATOM 668 O O . THR A 1 86 ? 6.357 6.321 0.259 1.00 98.00 86 THR A O 1
ATOM 671 N N . THR A 1 87 ? 6.713 5.449 2.296 1.00 98.31 87 THR A N 1
ATOM 672 C CA . THR A 1 87 ? 8.151 5.231 2.077 1.00 98.31 87 THR A CA 1
ATOM 673 C C . THR A 1 87 ? 8.407 4.336 0.867 1.00 98.31 87 THR A C 1
ATOM 675 O O . THR A 1 87 ? 9.226 4.682 0.018 1.00 98.31 87 THR A O 1
ATOM 678 N N . LYS A 1 88 ? 7.694 3.208 0.754 1.00 98.06 88 LYS A N 1
ATOM 679 C CA . LYS A 1 88 ? 7.866 2.269 -0.361 1.00 98.06 88 LYS A CA 1
ATOM 680 C C . LYS A 1 88 ? 7.502 2.902 -1.707 1.00 98.06 88 LYS A C 1
ATOM 682 O O . LYS A 1 88 ? 8.254 2.721 -2.662 1.00 98.06 88 LYS A O 1
ATOM 687 N N . ILE A 1 89 ? 6.401 3.653 -1.779 1.00 98.31 89 ILE A N 1
ATOM 688 C CA . ILE A 1 89 ? 5.987 4.379 -2.988 1.00 98.31 89 ILE A CA 1
ATOM 689 C C . ILE A 1 89 ? 7.073 5.377 -3.395 1.00 98.31 89 ILE A C 1
ATOM 691 O O . ILE A 1 89 ? 7.505 5.349 -4.542 1.00 98.31 89 ILE A O 1
ATOM 695 N N . SER A 1 90 ? 7.584 6.190 -2.464 1.00 98.06 90 SER A N 1
ATOM 696 C CA . SER A 1 90 ? 8.651 7.151 -2.770 1.00 98.06 90 SER A CA 1
ATOM 697 C C . SER A 1 90 ? 9.937 6.479 -3.260 1.00 98.06 90 SER A C 1
ATOM 699 O O . SER A 1 90 ? 10.571 6.979 -4.187 1.00 98.06 90 SER A O 1
ATOM 701 N N . THR A 1 91 ? 10.323 5.334 -2.683 1.00 98.38 91 THR A N 1
ATOM 702 C CA . THR A 1 91 ? 11.472 4.556 -3.175 1.00 98.38 91 THR A CA 1
ATOM 703 C C . THR A 1 91 ? 11.252 4.080 -4.610 1.00 98.38 91 THR A C 1
ATOM 705 O O . THR A 1 91 ? 12.127 4.260 -5.450 1.00 98.38 91 THR A O 1
ATOM 708 N N . LEU A 1 92 ? 10.077 3.530 -4.922 1.00 98.19 92 LEU A N 1
ATOM 709 C CA . LEU A 1 92 ? 9.772 3.069 -6.279 1.00 98.19 92 LEU A CA 1
ATOM 710 C C . LEU A 1 92 ? 9.682 4.223 -7.286 1.00 98.19 92 LEU A C 1
ATOM 712 O O . LEU A 1 92 ? 10.094 4.066 -8.432 1.00 98.19 92 LEU A O 1
ATOM 716 N N . GLU A 1 93 ? 9.169 5.388 -6.883 1.00 98.00 93 GLU A N 1
ATOM 717 C CA . GLU A 1 93 ? 9.144 6.591 -7.726 1.00 98.00 93 GLU A CA 1
ATOM 718 C C . GLU A 1 93 ? 10.563 7.084 -8.049 1.00 98.00 93 GLU A C 1
ATOM 720 O O . GLU A 1 93 ? 10.843 7.506 -9.180 1.00 98.00 93 GLU A O 1
ATOM 725 N N . TRP A 1 94 ? 11.482 6.974 -7.087 1.00 98.06 94 TRP A N 1
ATOM 726 C CA . TRP A 1 94 ? 12.900 7.228 -7.319 1.00 98.06 94 TRP A CA 1
ATOM 727 C C . TRP A 1 94 ? 13.508 6.208 -8.290 1.00 98.06 94 TRP A C 1
ATOM 729 O O . TRP A 1 94 ? 14.103 6.604 -9.295 1.00 98.06 94 TRP A O 1
ATOM 739 N N . ASP A 1 95 ? 13.286 4.912 -8.062 1.00 97.94 95 ASP A N 1
ATOM 740 C CA . ASP A 1 95 ? 13.773 3.846 -8.944 1.00 97.94 95 ASP A CA 1
ATOM 741 C C . ASP A 1 95 ? 13.245 4.022 -10.375 1.00 97.94 95 ASP A C 1
ATOM 743 O O . ASP A 1 95 ? 14.004 3.955 -11.344 1.00 97.94 95 ASP A O 1
ATOM 747 N N . LYS A 1 96 ? 11.958 4.355 -10.526 1.00 97.75 96 LYS A N 1
ATOM 748 C CA . LYS A 1 96 ? 11.339 4.691 -11.815 1.00 97.75 96 LYS A CA 1
ATOM 749 C C . LYS A 1 96 ? 12.048 5.861 -12.491 1.00 97.75 96 LYS A C 1
ATOM 751 O O . LYS A 1 96 ? 12.272 5.818 -13.701 1.00 97.75 96 LYS A O 1
ATOM 756 N N . THR A 1 97 ? 12.415 6.895 -11.738 1.00 97.69 97 THR A N 1
ATOM 757 C CA . THR A 1 97 ? 13.150 8.050 -12.273 1.00 97.69 97 THR A CA 1
ATOM 758 C C . THR A 1 97 ? 14.521 7.630 -12.809 1.00 97.69 97 THR A C 1
ATOM 760 O O . THR A 1 97 ? 14.873 7.991 -13.935 1.00 97.69 97 THR A O 1
ATOM 763 N N . CYS A 1 98 ? 15.261 6.805 -12.061 1.00 97.06 98 CYS A N 1
ATOM 764 C CA . CYS A 1 98 ? 16.543 6.251 -12.502 1.00 97.06 98 CYS A CA 1
ATOM 765 C C . CYS A 1 98 ? 16.398 5.402 -13.775 1.00 97.06 98 CYS A C 1
ATOM 767 O O . CYS A 1 98 ? 17.094 5.643 -14.762 1.00 97.06 98 CYS A O 1
ATOM 769 N N . VAL A 1 99 ? 15.443 4.469 -13.806 1.00 96.75 99 VAL A N 1
ATOM 770 C CA . VAL A 1 99 ? 15.200 3.613 -14.980 1.00 96.75 99 VAL A CA 1
ATOM 771 C C . VAL A 1 99 ? 14.716 4.438 -16.182 1.00 96.75 99 VAL A C 1
ATOM 773 O O . VAL A 1 99 ? 15.070 4.148 -17.323 1.00 96.75 99 VAL A O 1
ATOM 776 N N . SER A 1 100 ? 13.952 5.511 -15.963 1.00 96.25 100 SER A N 1
ATOM 777 C CA . SER A 1 100 ? 13.503 6.414 -17.034 1.00 96.25 100 SER A CA 1
ATOM 778 C C . SER A 1 100 ? 14.677 7.165 -17.665 1.00 96.25 100 SER A C 1
ATOM 780 O O . SER A 1 100 ? 14.721 7.370 -18.885 1.00 96.25 100 SER A O 1
ATOM 782 N N . PHE A 1 101 ? 15.659 7.547 -16.850 1.00 95.31 101 PHE A N 1
ATOM 783 C CA . PHE A 1 101 ? 16.907 8.116 -17.340 1.00 95.31 101 PHE A CA 1
ATOM 784 C C . PHE A 1 101 ? 17.701 7.090 -18.163 1.00 95.31 101 PHE A C 1
ATOM 786 O O . PHE A 1 101 ? 18.084 7.388 -19.297 1.00 95.31 101 PHE A O 1
ATOM 793 N N . GLU A 1 102 ? 17.858 5.858 -17.666 1.00 93.75 102 GLU A N 1
ATOM 794 C CA . GLU A 1 102 ? 18.491 4.759 -18.414 1.00 93.75 102 GLU A CA 1
ATOM 795 C C . GLU A 1 102 ? 17.792 4.485 -19.751 1.00 93.75 102 GLU A C 1
ATOM 797 O O . GLU A 1 102 ? 18.450 4.321 -20.778 1.00 93.75 102 GLU A O 1
ATOM 802 N N . TYR A 1 103 ? 16.457 4.484 -19.764 1.00 94.50 103 TYR A N 1
ATOM 803 C CA . TYR A 1 103 ? 15.651 4.291 -20.968 1.00 94.50 103 TYR A CA 1
ATOM 804 C C . TYR A 1 103 ? 15.909 5.381 -22.008 1.00 94.50 103 TYR A C 1
ATOM 806 O O . TYR A 1 103 ? 16.067 5.100 -23.199 1.00 94.50 103 TYR A O 1
ATOM 814 N N . THR A 1 104 ? 15.982 6.631 -21.550 1.00 94.06 104 THR A N 1
ATOM 815 C CA . THR A 1 104 ? 16.266 7.786 -22.403 1.00 94.06 104 THR A CA 1
ATOM 816 C C . THR A 1 104 ? 17.665 7.675 -23.003 1.00 94.06 104 THR A C 1
ATOM 818 O O . THR A 1 104 ? 17.821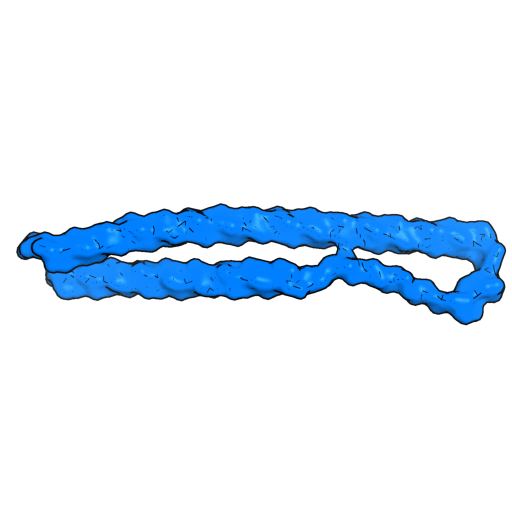 7.804 -24.217 1.00 94.06 104 THR A O 1
ATOM 821 N N . LEU A 1 105 ? 18.670 7.340 -22.189 1.00 92.06 105 LEU A N 1
ATOM 822 C CA . LEU A 1 105 ? 20.030 7.105 -22.670 1.00 92.06 105 LEU A CA 1
ATOM 823 C C . LEU A 1 105 ? 20.091 5.956 -23.681 1.00 92.06 105 LEU A C 1
ATOM 825 O O . LEU A 1 105 ? 20.676 6.119 -24.748 1.00 92.06 105 LEU A O 1
ATOM 829 N N . ALA A 1 106 ? 19.453 4.820 -23.394 1.00 90.75 106 ALA A N 1
ATOM 830 C CA . ALA A 1 106 ? 19.463 3.646 -24.267 1.00 90.75 106 ALA A CA 1
ATOM 831 C C . ALA A 1 106 ? 18.845 3.919 -25.649 1.00 90.75 106 ALA A C 1
ATOM 833 O O . ALA A 1 106 ? 19.272 3.338 -26.647 1.00 90.75 106 ALA A O 1
ATOM 834 N N . LYS A 1 107 ? 17.871 4.831 -25.739 1.00 89.44 107 LYS A N 1
ATOM 835 C CA . LYS A 1 107 ? 17.297 5.257 -27.023 1.00 89.44 107 LYS A CA 1
ATOM 836 C C . LYS A 1 107 ? 18.274 6.071 -27.866 1.00 89.44 107 LYS A C 1
ATOM 838 O O . LYS A 1 107 ? 18.376 5.846 -29.074 1.00 89.44 107 LYS A O 1
ATOM 843 N N . ILE A 1 108 ? 18.979 7.005 -27.234 1.00 89.44 108 ILE A N 1
ATOM 844 C CA . ILE A 1 108 ? 19.817 7.996 -27.920 1.00 89.44 108 ILE A CA 1
ATOM 845 C C . ILE A 1 108 ? 21.208 7.423 -28.231 1.00 89.44 108 ILE A C 1
ATOM 847 O O . ILE A 1 108 ? 21.818 7.798 -29.229 1.00 89.44 108 ILE A O 1
ATOM 851 N N . ASN A 1 109 ? 21.706 6.484 -27.422 1.00 78.75 109 ASN A N 1
ATOM 852 C CA . ASN A 1 109 ? 23.053 5.943 -27.578 1.00 78.75 109 ASN A CA 1
ATOM 853 C C . ASN A 1 109 ? 23.150 5.030 -28.825 1.00 78.75 109 ASN A C 1
ATOM 855 O O . ASN A 1 109 ? 22.311 4.135 -28.990 1.00 78.75 109 ASN A O 1
ATOM 859 N N . PRO A 1 110 ? 24.125 5.238 -29.730 1.00 59.69 110 PRO A N 1
ATOM 860 C CA . PRO A 1 110 ? 24.314 4.396 -30.915 1.00 59.69 110 PRO A CA 1
ATOM 861 C C . PRO A 1 110 ? 25.013 3.050 -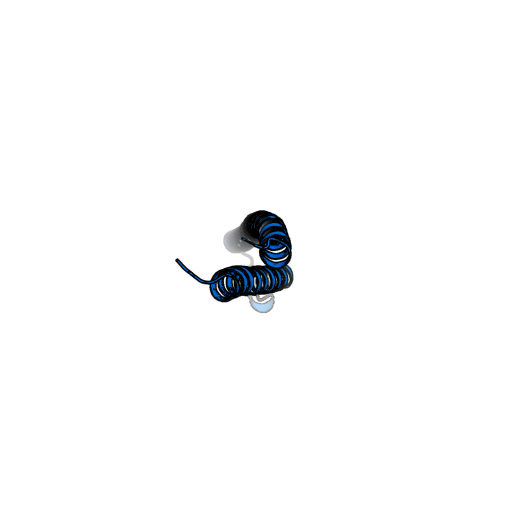30.637 1.00 59.69 110 PRO A C 1
ATOM 863 O O . PRO A 1 110 ? 25.161 2.271 -31.575 1.00 59.69 110 PRO A O 1
ATOM 866 N N . PHE A 1 111 ? 25.424 2.781 -29.388 1.00 56.66 111 PHE A N 1
ATOM 867 C CA . PHE A 1 111 ? 26.157 1.575 -28.969 1.00 56.66 111 PHE A CA 1
ATOM 868 C C . PHE A 1 111 ? 25.311 0.574 -28.158 1.00 56.66 111 PHE A C 1
ATOM 870 O O . PHE A 1 111 ? 24.703 0.953 -27.122 1.00 56.66 111 PHE A O 1
#